Protein AF-X1C1K4-F1 (afdb_monomer_lite)

Structure (mmCIF, N/CA/C/O backbone):
data_AF-X1C1K4-F1
#
_entry.id   AF-X1C1K4-F1
#
loop_
_atom_site.group_PDB
_atom_site.id
_atom_site.type_symbol
_atom_site.label_atom_id
_atom_site.label_alt_id
_atom_site.label_comp_id
_atom_site.label_asym_id
_atom_site.label_entity_id
_atom_site.label_seq_id
_atom_site.pdbx_PDB_ins_code
_atom_site.Cartn_x
_atom_site.Cartn_y
_atom_site.Cartn_z
_atom_site.occupancy
_atom_site.B_iso_or_equiv
_atom_site.auth_seq_id
_atom_site.auth_comp_id
_atom_site.auth_asym_id
_atom_site.auth_atom_id
_atom_site.pdbx_PDB_model_num
ATOM 1 N N . MET A 1 1 ? -1.674 -7.902 10.389 1.00 58.16 1 MET A N 1
ATOM 2 C CA . MET A 1 1 ? -1.035 -6.570 10.329 1.00 58.16 1 MET A CA 1
ATOM 3 C C . MET A 1 1 ? -0.512 -6.235 11.709 1.00 58.16 1 MET A C 1
ATOM 5 O O . MET A 1 1 ? -1.036 -6.779 12.676 1.00 58.16 1 MET A O 1
ATOM 9 N N . ALA A 1 2 ? 0.533 -5.412 11.799 1.00 61.50 2 ALA A N 1
ATOM 10 C CA . ALA A 1 2 ? 1.077 -4.995 13.085 1.00 61.50 2 ALA A CA 1
ATOM 11 C C . ALA A 1 2 ? 0.031 -4.148 13.822 1.00 61.50 2 ALA A C 1
ATOM 13 O O . ALA A 1 2 ? -0.399 -3.106 13.335 1.00 61.50 2 ALA A O 1
ATOM 14 N N . THR A 1 3 ? -0.419 -4.630 14.977 1.00 62.03 3 THR A N 1
ATOM 15 C CA . THR A 1 3 ? -1.415 -3.957 15.821 1.00 62.03 3 THR A CA 1
ATOM 16 C C . THR A 1 3 ? -0.832 -2.792 16.618 1.00 62.03 3 THR A C 1
ATOM 18 O O . THR A 1 3 ? -1.616 -2.012 17.157 1.00 62.03 3 THR A O 1
ATOM 21 N N . LYS A 1 4 ? 0.501 -2.666 16.660 1.00 78.12 4 LYS A N 1
ATOM 22 C CA . LYS A 1 4 ? 1.253 -1.535 17.210 1.00 78.12 4 LYS A CA 1
ATOM 23 C C . LYS A 1 4 ? 2.251 -1.042 16.161 1.00 78.12 4 LYS A C 1
ATOM 25 O O . LYS A 1 4 ? 3.196 -1.759 15.834 1.00 78.12 4 LYS A O 1
ATOM 30 N N . SER A 1 5 ? 1.992 0.136 15.603 1.00 85.69 5 SER A N 1
ATOM 31 C CA . SER A 1 5 ? 2.931 0.841 14.727 1.00 85.69 5 SER A CA 1
ATOM 32 C C . SER A 1 5 ? 4.073 1.447 15.545 1.00 85.69 5 SER A C 1
ATOM 34 O O . SER A 1 5 ? 3.878 1.814 16.700 1.00 85.69 5 SER A O 1
ATOM 36 N N . ALA A 1 6 ? 5.256 1.555 14.939 1.00 91.88 6 ALA A N 1
ATOM 37 C CA . ALA A 1 6 ? 6.367 2.342 15.480 1.00 91.88 6 ALA A CA 1
ATOM 38 C C . ALA A 1 6 ? 6.362 3.796 14.968 1.00 91.88 6 ALA A C 1
ATOM 40 O O . ALA A 1 6 ? 7.201 4.586 15.384 1.00 91.88 6 ALA A O 1
ATOM 41 N N . ILE A 1 7 ? 5.446 4.135 14.053 1.00 91.44 7 ILE A N 1
ATOM 42 C CA . ILE A 1 7 ? 5.262 5.497 13.542 1.00 91.44 7 ILE A CA 1
ATOM 43 C C . ILE A 1 7 ? 4.497 6.295 14.598 1.00 91.44 7 ILE A C 1
ATOM 45 O O . ILE A 1 7 ? 3.380 5.922 14.960 1.00 91.44 7 ILE A O 1
ATOM 49 N N . GLU A 1 8 ? 5.084 7.397 15.048 1.00 93.56 8 GLU A N 1
ATOM 50 C CA . GLU A 1 8 ? 4.721 8.154 16.245 1.00 93.56 8 GLU A CA 1
ATOM 51 C C . GLU A 1 8 ? 3.268 8.647 16.282 1.00 93.56 8 GLU A C 1
ATOM 53 O O . GLU A 1 8 ? 2.674 8.730 17.354 1.00 93.56 8 GLU A O 1
ATOM 58 N N . TRP A 1 9 ? 2.675 8.937 15.123 1.00 92.62 9 TRP A N 1
ATOM 59 C CA . TRP A 1 9 ? 1.325 9.497 15.009 1.00 92.62 9 TRP A CA 1
ATOM 60 C C . TRP A 1 9 ? 0.251 8.460 14.636 1.00 92.62 9 TRP A C 1
ATOM 62 O O . TRP A 1 9 ? -0.921 8.811 14.502 1.00 92.62 9 TRP A O 1
ATOM 72 N N . THR A 1 10 ? 0.618 7.183 14.469 1.00 93.38 10 THR A N 1
ATOM 73 C CA . THR A 1 10 ? -0.327 6.115 14.086 1.00 93.38 10 THR A CA 1
ATOM 74 C C . THR A 1 10 ? -0.370 4.992 15.095 1.00 93.38 10 THR A C 1
ATOM 76 O O . THR A 1 10 ? 0.633 4.625 15.696 1.00 93.38 10 THR A O 1
ATOM 79 N N . GLU A 1 11 ? -1.523 4.344 15.200 1.00 93.62 11 GLU A N 1
ATOM 80 C CA . GLU A 1 11 ? -1.662 3.155 16.034 1.00 93.62 11 GLU A CA 1
ATOM 81 C C . GLU A 1 11 ? -1.312 1.872 15.272 1.00 93.62 11 GLU A C 1
ATOM 83 O O . GLU A 1 11 ? -0.828 0.905 15.864 1.00 93.62 11 GLU A O 1
ATOM 88 N N . SER A 1 12 ? -1.572 1.827 13.960 1.00 93.00 12 SER A N 1
ATOM 89 C CA . SER A 1 12 ? -1.316 0.649 13.121 1.00 93.00 12 SER A CA 1
ATOM 90 C C . SER A 1 12 ? -1.206 0.990 11.633 1.00 93.00 12 SER A C 1
ATOM 92 O O . SER A 1 12 ? -1.560 2.085 11.204 1.00 93.00 12 SER A O 1
ATOM 94 N N . THR A 1 13 ? -0.731 0.030 10.842 1.00 92.88 13 THR A N 1
ATOM 95 C CA . THR A 1 13 ? -0.698 0.111 9.376 1.00 92.88 13 THR A CA 1
ATOM 96 C C . THR A 1 13 ? -1.805 -0.753 8.776 1.00 92.88 13 THR A C 1
ATOM 98 O O . THR A 1 13 ? -1.961 -1.914 9.170 1.00 92.88 13 THR A O 1
ATOM 101 N N . TRP A 1 14 ? -2.528 -0.219 7.796 1.00 94.38 14 TRP A N 1
ATOM 102 C CA . TRP A 1 14 ? -3.600 -0.886 7.065 1.00 94.38 14 TRP A CA 1
ATOM 103 C C . TRP A 1 14 ? -3.330 -0.818 5.557 1.00 94.38 14 TRP A C 1
ATOM 105 O O . TRP A 1 14 ? -3.562 0.204 4.932 1.00 94.38 14 TRP A O 1
ATOM 115 N N . ASN A 1 15 ? -2.869 -1.929 4.970 1.00 94.00 15 ASN A N 1
ATOM 116 C CA . ASN A 1 15 ? -2.469 -1.996 3.557 1.00 94.00 15 ASN A CA 1
ATOM 117 C C . ASN A 1 15 ? -3.475 -2.829 2.738 1.00 94.00 15 ASN A C 1
ATOM 119 O O . ASN A 1 15 ? -3.252 -4.037 2.561 1.00 94.00 15 ASN A O 1
ATOM 123 N N . PRO A 1 16 ? -4.576 -2.238 2.235 1.00 96.56 16 PRO A N 1
ATOM 124 C CA . PRO A 1 16 ? -5.536 -2.942 1.389 1.00 96.56 16 PRO A CA 1
ATOM 125 C C . PRO A 1 16 ? -5.033 -3.153 -0.043 1.00 96.56 16 PRO A C 1
ATOM 127 O O . PRO A 1 16 ? -5.587 -3.972 -0.771 1.00 96.56 16 PRO A O 1
ATOM 130 N N . VAL A 1 17 ? -3.974 -2.452 -0.453 1.00 97.06 17 VAL A N 1
ATOM 131 C CA . VAL A 1 17 ? -3.386 -2.538 -1.794 1.00 97.06 17 VAL A CA 1
ATOM 132 C C . VAL A 1 17 ? -1.891 -2.831 -1.687 1.00 97.06 17 VAL A C 1
ATOM 134 O O . VAL A 1 17 ? -1.201 -2.316 -0.811 1.00 97.06 17 VAL A O 1
ATOM 137 N N . THR A 1 18 ? -1.374 -3.665 -2.588 1.00 96.56 18 THR A N 1
ATOM 138 C CA . THR A 1 18 ? 0.070 -3.831 -2.807 1.00 96.56 18 THR A CA 1
ATOM 139 C C . THR A 1 18 ? 0.436 -3.484 -4.244 1.00 96.56 18 THR A C 1
ATOM 141 O O . THR A 1 18 ? -0.369 -3.641 -5.159 1.00 96.56 18 THR A O 1
ATOM 144 N N . GLY A 1 19 ? 1.671 -3.026 -4.452 1.00 96.50 19 GLY A N 1
ATOM 145 C CA . GLY A 1 19 ? 2.172 -2.657 -5.777 1.00 96.50 19 GLY A CA 1
ATOM 146 C C . GLY A 1 19 ? 1.889 -1.206 -6.167 1.00 96.50 19 GLY A C 1
ATOM 147 O O . GLY A 1 19 ? 1.175 -0.484 -5.479 1.00 96.50 19 GLY A O 1
ATOM 148 N N . CYS A 1 20 ? 2.507 -0.766 -7.261 1.00 96.75 20 CYS A N 1
ATOM 149 C CA . CYS A 1 20 ? 2.369 0.587 -7.802 1.00 96.75 20 CYS A CA 1
ATOM 150 C C . CYS A 1 20 ? 2.745 0.598 -9.292 1.00 96.75 20 CYS A C 1
ATOM 152 O O . CYS A 1 20 ? 3.549 -0.222 -9.747 1.00 96.75 20 CYS A O 1
ATOM 154 N N . THR A 1 21 ? 2.193 1.543 -10.050 1.00 96.38 21 THR A N 1
ATOM 155 C CA . THR A 1 21 ? 2.579 1.794 -11.443 1.00 96.38 21 THR A CA 1
ATOM 156 C C . THR A 1 21 ? 3.753 2.771 -11.485 1.00 96.38 21 THR A C 1
ATOM 158 O O . THR A 1 21 ? 3.712 3.838 -10.878 1.00 96.38 21 THR A O 1
ATOM 161 N N . LYS A 1 22 ? 4.823 2.426 -12.211 1.00 94.00 22 LYS A N 1
ATOM 162 C CA . LYS A 1 22 ? 5.956 3.340 -12.420 1.00 94.00 22 LYS A CA 1
ATOM 163 C C . LYS A 1 22 ? 5.520 4.481 -13.342 1.00 94.00 22 LYS A C 1
ATOM 165 O O . LYS A 1 22 ? 5.186 4.215 -14.489 1.00 94.00 22 LYS A O 1
ATOM 170 N N . ILE A 1 23 ? 5.601 5.721 -12.861 1.00 96.38 23 ILE A N 1
ATOM 171 C CA . ILE A 1 23 ? 5.191 6.915 -13.623 1.00 96.38 23 ILE A CA 1
ATOM 172 C C . ILE A 1 23 ? 6.359 7.801 -14.073 1.00 96.38 23 ILE A C 1
ATOM 174 O O . ILE A 1 23 ? 6.205 8.584 -15.000 1.00 96.38 23 ILE A O 1
ATOM 178 N N . SER A 1 24 ? 7.533 7.704 -13.437 1.00 96.56 24 SER A N 1
ATOM 179 C CA . SER A 1 24 ? 8.669 8.583 -13.749 1.00 96.56 24 SER A CA 1
ATOM 180 C C . SER A 1 24 ? 10.029 7.973 -13.385 1.00 96.56 24 SER A C 1
ATOM 182 O O . SER A 1 24 ? 10.124 6.864 -12.837 1.00 96.56 24 SER A O 1
ATOM 184 N N . ALA A 1 25 ? 11.107 8.707 -13.685 1.00 96.06 25 ALA A N 1
ATOM 185 C CA . ALA A 1 25 ? 12.471 8.366 -13.276 1.00 96.06 25 ALA A CA 1
ATOM 186 C C . ALA A 1 25 ? 12.642 8.310 -11.744 1.00 96.06 25 ALA A C 1
ATOM 188 O O . ALA A 1 25 ? 13.450 7.522 -11.255 1.00 96.06 25 ALA A O 1
ATOM 189 N N . GLY A 1 26 ? 11.816 9.037 -10.978 1.00 95.00 26 GLY A N 1
ATOM 190 C CA . GLY A 1 26 ? 11.835 9.011 -9.509 1.00 95.00 26 GLY A CA 1
ATOM 191 C C . GLY A 1 26 ? 11.567 7.625 -8.908 1.00 95.00 26 GLY A C 1
ATOM 192 O O . GLY A 1 26 ? 11.985 7.326 -7.793 1.00 95.00 26 GLY A O 1
ATOM 193 N N . CYS A 1 27 ? 10.946 6.712 -9.661 1.00 96.12 27 CYS A N 1
ATOM 194 C CA . CYS A 1 27 ? 10.694 5.348 -9.200 1.00 96.12 27 CYS A CA 1
ATOM 195 C C . CYS A 1 27 ? 11.935 4.431 -9.225 1.00 96.12 27 CYS A C 1
ATOM 197 O O . CYS A 1 27 ? 11.818 3.266 -8.832 1.00 96.12 27 CYS A O 1
ATOM 199 N N . LEU A 1 28 ? 13.092 4.893 -9.724 1.00 94.94 28 LEU A N 1
ATOM 200 C CA . LEU A 1 28 ? 14.289 4.064 -9.930 1.00 94.94 28 LEU A CA 1
ATOM 201 C C . LEU A 1 28 ? 14.736 3.342 -8.645 1.00 94.94 28 LEU A C 1
ATOM 203 O O . LEU A 1 28 ? 15.031 2.149 -8.690 1.00 94.94 28 LEU A O 1
ATOM 207 N N . ASN A 1 29 ? 14.676 4.031 -7.501 1.00 95.56 29 ASN A N 1
ATOM 208 C CA . ASN A 1 29 ? 15.108 3.525 -6.192 1.00 95.56 29 ASN A CA 1
ATOM 209 C C . ASN A 1 29 ? 13.941 3.226 -5.230 1.00 95.56 29 ASN A C 1
ATOM 211 O O . ASN A 1 29 ? 14.098 3.278 -4.013 1.00 95.56 29 ASN A O 1
ATOM 215 N N . CYS A 1 30 ? 12.759 2.896 -5.761 1.00 96.19 30 CYS A N 1
ATOM 216 C CA . CYS A 1 30 ? 11.565 2.630 -4.956 1.00 96.19 30 CYS A CA 1
ATOM 217 C C . CYS A 1 30 ? 11.765 1.452 -3.978 1.00 96.19 30 CYS A C 1
ATOM 219 O O . CYS A 1 30 ? 11.885 0.291 -4.391 1.00 96.19 30 CYS A O 1
ATOM 221 N N . TYR A 1 31 ? 11.727 1.739 -2.671 1.00 95.81 31 TYR A N 1
ATOM 222 C CA . TYR A 1 31 ? 11.867 0.724 -1.621 1.00 95.81 31 TYR A CA 1
ATOM 223 C C . TYR A 1 31 ? 10.762 -0.344 -1.704 1.00 95.81 31 TYR A C 1
ATOM 225 O O . TYR A 1 31 ? 11.040 -1.539 -1.580 1.00 95.81 31 TYR A O 1
ATOM 233 N N . ALA A 1 32 ? 9.521 0.066 -1.992 1.00 96.19 32 ALA A N 1
ATOM 234 C CA . ALA A 1 32 ? 8.366 -0.826 -2.038 1.00 96.19 32 ALA A CA 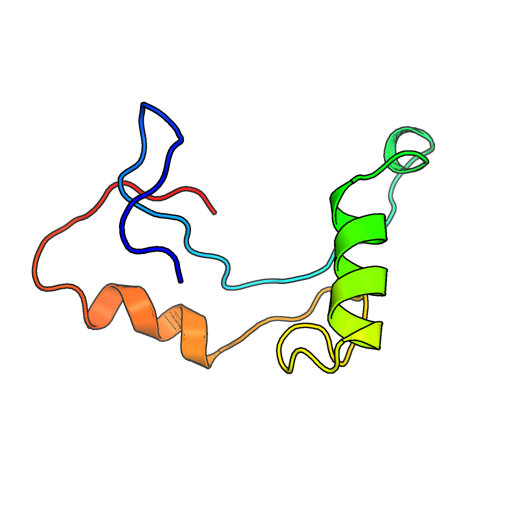1
ATOM 235 C C . ALA A 1 32 ? 8.499 -1.879 -3.150 1.00 96.19 32 ALA A C 1
ATOM 237 O O . ALA A 1 32 ? 8.137 -3.039 -2.951 1.00 96.19 32 ALA A O 1
ATOM 238 N N . LYS A 1 33 ? 9.107 -1.521 -4.291 1.00 96.94 33 LYS A N 1
ATOM 239 C CA . LYS A 1 33 ? 9.382 -2.461 -5.389 1.00 96.94 33 LYS A CA 1
ATOM 240 C C . LYS A 1 33 ? 10.391 -3.530 -4.986 1.00 96.94 33 LYS A C 1
ATOM 242 O O . LYS A 1 33 ? 10.200 -4.706 -5.296 1.00 96.94 33 LYS A O 1
ATOM 247 N N . ARG A 1 34 ? 11.460 -3.136 -4.288 1.00 97.31 34 ARG A N 1
ATOM 248 C CA . ARG A 1 34 ? 12.469 -4.073 -3.771 1.00 97.31 34 ARG A CA 1
ATOM 249 C C . ARG A 1 34 ? 11.861 -5.004 -2.722 1.00 97.31 34 ARG A C 1
ATOM 251 O O . ARG A 1 34 ? 12.078 -6.212 -2.782 1.00 97.31 34 ARG A O 1
ATOM 258 N N . MET A 1 35 ? 11.051 -4.456 -1.817 1.00 97.50 35 MET A N 1
ATOM 259 C CA . MET A 1 35 ? 10.354 -5.233 -0.793 1.00 97.50 35 MET A CA 1
ATOM 260 C C . MET A 1 35 ? 9.367 -6.234 -1.404 1.00 97.50 35 MET A C 1
ATOM 262 O O . MET A 1 35 ? 9.366 -7.398 -1.019 1.00 97.50 35 MET A O 1
ATOM 266 N N . ALA A 1 36 ? 8.579 -5.821 -2.400 1.00 97.56 36 ALA A N 1
ATOM 267 C CA . ALA A 1 36 ? 7.635 -6.708 -3.073 1.00 97.56 36 ALA A CA 1
ATOM 268 C C . ALA A 1 36 ? 8.331 -7.902 -3.739 1.00 97.56 36 ALA A C 1
ATOM 270 O O . ALA A 1 36 ? 7.861 -9.026 -3.594 1.00 97.56 36 ALA A O 1
ATOM 271 N N . LYS A 1 37 ? 9.484 -7.685 -4.393 1.00 97.62 37 LYS A N 1
ATOM 272 C CA . LYS A 1 37 ? 10.304 -8.780 -4.943 1.00 97.62 37 LYS A CA 1
ATOM 273 C C . LYS A 1 37 ? 10.746 -9.765 -3.859 1.00 97.62 37 LYS A C 1
ATOM 275 O O . LYS A 1 37 ? 10.616 -10.971 -4.042 1.00 97.62 37 LYS A O 1
ATOM 280 N N . ARG A 1 38 ? 11.235 -9.256 -2.722 1.00 98.31 38 ARG A N 1
ATOM 281 C CA . ARG A 1 38 ? 11.644 -10.088 -1.580 1.00 98.31 38 ARG A CA 1
ATOM 282 C C . ARG A 1 38 ? 10.472 -10.912 -1.043 1.00 98.31 38 ARG A C 1
ATOM 284 O O . ARG A 1 38 ? 10.601 -12.118 -0.884 1.00 98.31 38 ARG A O 1
ATOM 291 N N . LEU A 1 39 ? 9.334 -10.275 -0.780 1.00 97.75 39 LEU A N 1
ATOM 292 C CA . LEU A 1 39 ? 8.160 -10.939 -0.207 1.00 97.75 39 LEU A CA 1
ATOM 293 C C . LEU A 1 39 ? 7.536 -11.954 -1.168 1.00 97.75 39 LEU A C 1
ATOM 295 O O . LEU A 1 39 ? 7.076 -13.001 -0.722 1.00 97.75 39 LEU A O 1
ATOM 299 N N . GLN A 1 40 ? 7.570 -11.679 -2.473 1.00 98.06 40 GLN A N 1
ATOM 300 C CA . GLN A 1 40 ? 7.173 -12.643 -3.495 1.00 98.06 40 GLN A CA 1
ATOM 301 C C . GLN A 1 40 ? 8.082 -13.879 -3.476 1.00 98.06 40 GLN A C 1
ATOM 303 O O . GLN A 1 40 ? 7.573 -14.995 -3.446 1.00 98.06 40 GLN A O 1
ATOM 308 N N . ALA A 1 41 ? 9.406 -13.694 -3.422 1.00 98.00 41 ALA A N 1
ATOM 309 C CA . ALA A 1 41 ? 10.365 -14.800 -3.327 1.00 98.00 41 ALA A CA 1
ATOM 310 C C . ALA A 1 41 ? 10.215 -15.613 -2.027 1.00 98.00 41 ALA A C 1
ATOM 312 O O . ALA A 1 41 ? 10.451 -16.814 -2.020 1.00 98.00 41 ALA A O 1
ATOM 313 N N . MET A 1 42 ? 9.768 -14.976 -0.940 1.00 98.06 42 MET A N 1
ATOM 314 C CA . MET A 1 42 ? 9.430 -15.639 0.326 1.00 98.06 42 MET A CA 1
ATOM 315 C C . MET A 1 42 ? 8.063 -16.350 0.309 1.00 98.06 42 MET A C 1
ATOM 317 O O . MET A 1 42 ? 7.649 -16.887 1.333 1.00 98.06 42 MET A O 1
ATOM 321 N N . GLY A 1 43 ? 7.321 -16.319 -0.804 1.00 97.12 43 GLY A N 1
ATOM 322 C CA . GLY A 1 43 ? 6.011 -16.966 -0.915 1.00 97.12 43 GLY A CA 1
ATOM 323 C C . GLY A 1 43 ? 4.875 -16.240 -0.185 1.00 97.12 43 GLY A C 1
ATOM 324 O O . GLY A 1 43 ? 3.828 -16.832 0.073 1.00 97.12 43 GLY A O 1
ATOM 325 N N . GLN A 1 44 ? 5.034 -14.955 0.156 1.00 96.94 44 GLN A N 1
ATOM 326 C CA . GLN A 1 44 ? 3.984 -14.208 0.846 1.00 96.94 44 GLN A CA 1
ATOM 327 C C . GLN A 1 44 ? 2.755 -14.034 -0.062 1.00 96.94 44 GLN A C 1
ATOM 329 O O . GLN A 1 44 ? 2.822 -13.388 -1.110 1.00 96.94 44 GLN A O 1
ATOM 334 N N . ARG A 1 45 ? 1.593 -14.531 0.385 1.00 95.38 45 ARG A N 1
ATOM 335 C CA . ARG A 1 45 ? 0.350 -14.607 -0.409 1.00 95.38 45 ARG A CA 1
ATOM 336 C C . ARG A 1 45 ? -0.076 -13.258 -0.999 1.00 95.38 45 ARG A C 1
ATOM 338 O O . ARG A 1 45 ? -0.444 -13.191 -2.170 1.00 95.38 45 ARG A O 1
ATOM 345 N N . ARG A 1 46 ? 0.032 -12.171 -0.222 1.00 94.38 46 ARG A N 1
ATOM 346 C CA . ARG A 1 46 ? -0.317 -10.797 -0.656 1.00 94.38 46 ARG A CA 1
ATOM 347 C C . ARG A 1 46 ? 0.615 -10.221 -1.736 1.00 94.38 46 ARG A C 1
ATOM 349 O O . ARG A 1 46 ? 0.292 -9.210 -2.351 1.00 94.38 46 ARG A O 1
ATOM 356 N N . TYR A 1 47 ? 1.752 -10.867 -1.987 1.00 97.06 47 TYR A N 1
ATOM 357 C CA . TYR A 1 47 ? 2.747 -10.462 -2.982 1.00 97.06 47 TYR A CA 1
ATOM 358 C C . TYR A 1 47 ? 2.902 -11.490 -4.109 1.00 97.06 47 TYR A C 1
ATOM 360 O O . TYR A 1 47 ? 3.847 -11.400 -4.887 1.00 97.06 47 TYR A O 1
ATOM 368 N N . ARG A 1 48 ? 1.955 -12.431 -4.264 1.00 96.81 48 ARG A N 1
ATOM 369 C CA . ARG A 1 48 ? 1.960 -13.413 -5.368 1.00 96.8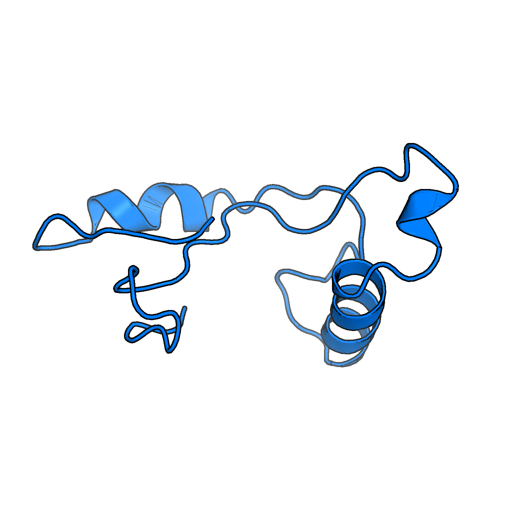1 48 ARG A CA 1
ATOM 370 C C . ARG A 1 48 ? 2.054 -12.764 -6.757 1.00 96.81 48 ARG A C 1
ATOM 372 O O . ARG A 1 48 ? 2.712 -13.299 -7.641 1.00 96.81 48 ARG A O 1
ATOM 379 N N . ASN A 1 49 ? 1.472 -11.571 -6.910 1.00 97.12 49 ASN A N 1
ATOM 380 C CA . ASN A 1 49 ? 1.492 -10.768 -8.139 1.00 97.12 49 ASN A CA 1
ATOM 381 C C . ASN A 1 49 ? 2.712 -9.822 -8.236 1.00 97.12 49 ASN A C 1
ATOM 383 O O . ASN A 1 49 ? 2.747 -8.927 -9.083 1.00 97.12 49 ASN A O 1
ATOM 387 N N . GLY A 1 50 ? 3.701 -9.966 -7.350 1.00 96.69 50 GLY A N 1
ATOM 388 C CA . GLY A 1 50 ? 4.878 -9.105 -7.293 1.00 96.69 50 GLY A CA 1
ATOM 389 C C . GLY A 1 50 ? 4.525 -7.651 -6.981 1.00 96.69 50 GLY A C 1
ATOM 390 O O . GLY A 1 50 ? 3.831 -7.365 -6.008 1.00 96.69 50 GLY A O 1
ATOM 391 N N . PHE A 1 51 ? 5.026 -6.718 -7.799 1.00 97.06 51 PHE A N 1
ATOM 392 C CA . PHE A 1 51 ? 4.789 -5.274 -7.639 1.00 97.06 51 PHE A CA 1
ATOM 393 C C . PHE A 1 51 ? 3.616 -4.736 -8.479 1.00 97.06 51 PHE A C 1
ATOM 395 O O . PHE A 1 51 ? 3.418 -3.523 -8.550 1.00 97.06 51 PHE A O 1
ATOM 402 N N . LYS A 1 52 ? 2.838 -5.615 -9.126 1.00 97.69 52 LYS A N 1
ATOM 403 C CA . LYS A 1 52 ? 1.618 -5.223 -9.842 1.00 97.69 52 LYS A CA 1
ATOM 404 C C . LYS A 1 52 ? 0.578 -4.724 -8.839 1.00 97.69 52 LYS A C 1
ATOM 406 O O . LYS A 1 52 ? 0.341 -5.403 -7.839 1.00 97.69 52 LYS A O 1
ATOM 411 N N . VAL A 1 53 ? -0.061 -3.588 -9.135 1.00 97.44 53 VAL A N 1
ATOM 412 C CA . VAL A 1 53 ? -1.166 -3.051 -8.324 1.00 97.44 53 VAL A CA 1
ATOM 413 C C . VAL A 1 53 ? -2.215 -4.143 -8.123 1.00 97.44 53 VAL A C 1
ATOM 415 O O . VAL A 1 53 ? -2.765 -4.675 -9.087 1.00 97.44 53 VAL A O 1
ATOM 418 N N . THR A 1 54 ? -2.429 -4.516 -6.867 1.00 97.50 54 THR A N 1
ATOM 419 C CA . THR A 1 54 ? -3.296 -5.617 -6.458 1.00 97.50 54 THR A CA 1
ATOM 420 C C . THR A 1 54 ? -4.086 -5.188 -5.232 1.00 97.50 54 THR A C 1
ATOM 422 O O . THR A 1 54 ? -3.500 -4.860 -4.201 1.00 97.50 54 THR A O 1
ATOM 425 N N . LEU A 1 55 ? -5.411 -5.217 -5.348 1.00 97.44 55 LEU A N 1
ATOM 426 C CA . LEU A 1 55 ? -6.326 -5.054 -4.224 1.00 97.44 55 LEU A CA 1
ATOM 427 C C . LEU A 1 55 ? -6.425 -6.367 -3.435 1.00 97.44 55 LEU A C 1
ATOM 429 O O . LEU A 1 55 ? -6.463 -7.445 -4.032 1.00 97.44 55 LEU A O 1
ATOM 433 N N . HIS A 1 56 ? -6.512 -6.263 -2.111 1.00 96.06 56 HIS A N 1
ATOM 434 C CA . HIS A 1 56 ? -6.782 -7.362 -1.180 1.00 96.06 56 HIS A CA 1
ATOM 435 C C . HIS A 1 56 ? -8.171 -7.148 -0.568 1.00 96.06 56 HIS A C 1
ATOM 437 O O . HIS A 1 56 ? -8.282 -6.451 0.444 1.00 96.06 56 HIS A O 1
ATOM 443 N N . PRO A 1 57 ? -9.248 -7.689 -1.172 1.00 95.19 57 PRO A N 1
ATOM 444 C CA . PRO A 1 57 ? -10.614 -7.445 -0.714 1.00 95.19 57 PRO A CA 1
ATOM 445 C C . PRO A 1 57 ? -10.836 -7.824 0.750 1.00 95.19 57 PRO A C 1
ATOM 447 O O . PRO A 1 57 ? -11.570 -7.146 1.457 1.00 95.19 57 PRO A O 1
ATOM 450 N N . GLU A 1 58 ? -10.155 -8.858 1.247 1.00 93.88 58 GLU A N 1
ATOM 451 C CA . GLU A 1 58 ? -10.254 -9.259 2.648 1.00 93.88 58 GLU A CA 1
ATOM 452 C C . GLU A 1 58 ? -9.741 -8.183 3.613 1.00 93.88 58 GLU A C 1
ATOM 454 O O . GLU A 1 58 ? -10.230 -8.085 4.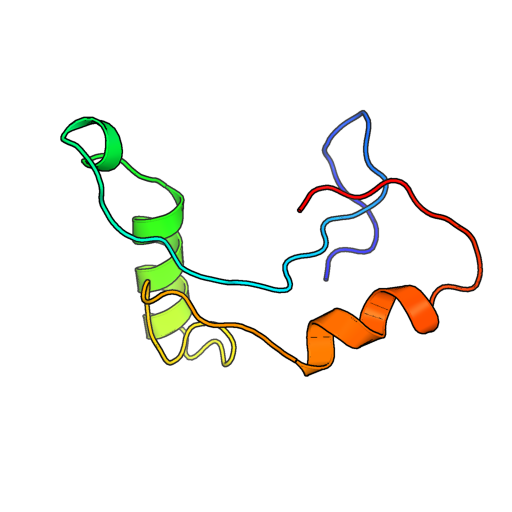737 1.00 93.88 58 GLU A O 1
ATOM 459 N N . ALA A 1 59 ? -8.778 -7.367 3.174 1.00 94.00 59 ALA A N 1
ATOM 460 C CA . ALA A 1 59 ? -8.204 -6.302 3.982 1.00 94.00 59 ALA A CA 1
ATOM 461 C C . ALA A 1 59 ? -9.144 -5.094 4.086 1.00 94.00 59 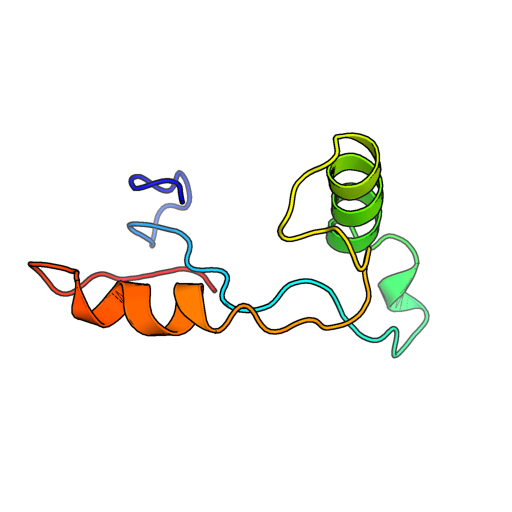ALA A C 1
ATOM 463 O O . ALA A 1 59 ? -9.121 -4.396 5.098 1.00 94.00 59 ALA A O 1
ATOM 464 N N . LEU A 1 60 ? -10.015 -4.876 3.091 1.00 95.19 60 LEU A N 1
ATOM 465 C CA . LEU A 1 60 ? -11.035 -3.822 3.138 1.00 95.19 60 LEU A CA 1
ATOM 466 C C . LEU A 1 60 ? -12.026 -4.017 4.285 1.00 95.19 60 LEU A C 1
ATOM 468 O O . LEU A 1 60 ? -12.572 -3.044 4.796 1.00 95.19 60 LEU A O 1
ATOM 472 N N . TYR A 1 61 ? -12.232 -5.264 4.714 1.00 94.56 61 TYR A N 1
ATOM 473 C CA . TYR A 1 61 ? -13.152 -5.580 5.800 1.00 94.56 61 TYR A CA 1
ATOM 474 C C . TYR A 1 61 ? -12.521 -5.489 7.196 1.00 94.56 61 TYR A C 1
ATOM 476 O O . TYR A 1 61 ? -13.227 -5.622 8.195 1.00 94.56 61 TYR A O 1
ATOM 484 N N . GLU A 1 62 ? -11.205 -5.270 7.295 1.00 93.25 62 GLU A N 1
ATOM 485 C CA . GLU A 1 62 ? -10.508 -5.194 8.583 1.00 93.25 62 GLU A CA 1
ATOM 486 C C . GLU A 1 62 ? -11.026 -4.062 9.490 1.00 93.25 62 GLU A C 1
ATOM 488 O O . GLU A 1 62 ? -11.270 -4.355 10.665 1.00 93.25 62 GLU A O 1
ATOM 493 N N . PRO A 1 63 ? -11.280 -2.829 8.995 1.00 93.75 63 PRO A N 1
ATOM 494 C CA . PRO A 1 63 ? -11.798 -1.739 9.823 1.00 93.75 63 PRO A CA 1
ATOM 495 C C . PRO A 1 63 ? -13.133 -2.043 10.511 1.00 93.75 63 PRO A C 1
ATOM 497 O O . PRO A 1 63 ? -13.323 -1.676 11.668 1.00 93.75 63 PRO A O 1
ATOM 500 N N . TYR A 1 64 ? -14.029 -2.793 9.860 1.00 94.38 64 TYR A N 1
ATOM 501 C CA . TYR A 1 64 ? -15.327 -3.168 10.440 1.00 94.38 64 TYR A CA 1
ATOM 502 C C . TYR A 1 64 ? -15.213 -4.107 11.645 1.00 94.38 64 TYR A C 1
ATOM 504 O O . TYR A 1 64 ? -16.169 -4.271 12.397 1.00 94.38 64 TYR A O 1
ATOM 512 N N . ARG A 1 65 ? -14.056 -4.751 11.838 1.00 92.88 65 ARG A N 1
ATOM 513 C CA . ARG A 1 65 ? -13.808 -5.655 12.968 1.00 92.88 65 ARG A CA 1
ATOM 514 C C . ARG A 1 65 ? -13.167 -4.947 14.163 1.00 92.88 65 ARG A C 1
ATOM 516 O O . ARG A 1 65 ? -12.936 -5.584 15.192 1.00 92.88 65 ARG A O 1
ATOM 523 N N . TRP A 1 66 ? -12.823 -3.663 14.049 1.00 92.69 66 TRP A N 1
ATOM 524 C CA . TRP A 1 66 ? -12.186 -2.924 15.136 1.00 92.69 66 TRP A CA 1
ATOM 525 C C . TRP A 1 66 ? -13.211 -2.530 16.202 1.00 92.69 66 TRP A C 1
ATOM 527 O O . TRP A 1 66 ? -14.238 -1.931 15.913 1.00 92.69 66 TRP A O 1
ATOM 537 N N . LYS A 1 67 ? -12.907 -2.836 17.470 1.00 92.81 67 LYS A N 1
ATOM 538 C CA . LYS A 1 67 ? -13.776 -2.487 18.612 1.00 92.81 67 LYS A CA 1
ATOM 539 C C . LYS A 1 67 ? -13.776 -0.992 18.946 1.00 92.81 67 LYS A C 1
ATOM 541 O O . LYS A 1 67 ? -14.678 -0.523 19.628 1.00 92.81 67 LYS A O 1
ATOM 546 N N . LYS A 1 68 ? -12.726 -0.271 18.549 1.00 92.19 68 LYS A N 1
ATOM 547 C CA . LYS A 1 68 ? -12.536 1.163 18.788 1.00 92.19 68 LYS A CA 1
ATOM 548 C C . LYS A 1 68 ? -12.012 1.812 17.503 1.00 92.19 68 LYS A C 1
ATOM 550 O O . LYS A 1 68 ? -11.277 1.131 16.782 1.00 92.19 68 LYS A O 1
ATOM 555 N N . PRO A 1 69 ? -12.352 3.083 17.225 1.00 92.00 69 PRO A N 1
ATOM 556 C CA . PRO A 1 69 ? -11.722 3.854 16.156 1.00 92.00 69 PRO A CA 1
ATOM 557 C C . PRO A 1 69 ? -10.201 3.884 16.323 1.00 92.00 69 PRO A C 1
ATOM 559 O O . PRO A 1 69 ? -9.719 3.835 17.456 1.00 92.00 69 PRO A O 1
ATOM 562 N N . ARG A 1 70 ? -9.464 3.939 15.207 1.00 92.75 70 ARG A N 1
ATOM 563 C CA . ARG A 1 70 ? -7.996 3.956 15.210 1.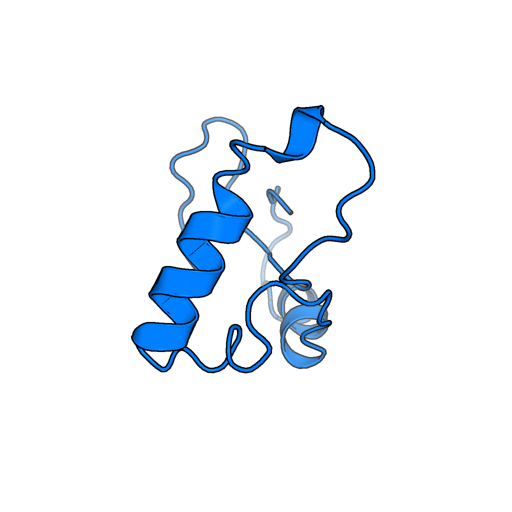00 92.75 70 ARG A CA 1
ATOM 564 C C . ARG A 1 70 ? -7.442 4.876 14.128 1.00 92.75 70 ARG A C 1
ATOM 566 O O . ARG A 1 70 ? -7.967 4.874 13.015 1.00 92.75 70 ARG A O 1
ATOM 573 N N . THR A 1 71 ? -6.346 5.572 14.412 1.00 94.69 71 THR A N 1
ATOM 574 C CA . THR A 1 71 ? -5.567 6.307 13.401 1.00 94.69 71 THR A CA 1
ATOM 575 C C . THR A 1 71 ? -4.586 5.357 12.718 1.00 94.69 71 THR A C 1
ATOM 577 O O . THR A 1 71 ? -3.769 4.712 13.386 1.00 94.69 71 THR A O 1
ATOM 580 N N . VAL A 1 72 ? -4.651 5.250 11.386 1.00 94.62 72 VAL A N 1
ATOM 581 C CA . VAL A 1 72 ? -3.870 4.266 10.617 1.00 94.62 72 VAL A CA 1
ATOM 582 C C . VAL A 1 72 ? -3.048 4.891 9.494 1.00 94.62 72 VAL A C 1
ATOM 584 O O . VAL A 1 72 ? -3.481 5.847 8.856 1.00 94.62 72 VAL A O 1
ATOM 587 N N . PHE A 1 73 ? -1.874 4.312 9.237 1.00 94.12 73 PHE A N 1
ATOM 588 C CA . PHE A 1 73 ? -1.100 4.547 8.015 1.00 94.12 73 PHE A CA 1
ATOM 589 C C . PHE A 1 73 ? -1.575 3.597 6.911 1.00 94.12 73 PHE A C 1
ATOM 591 O O . PHE A 1 73 ? -1.762 2.412 7.198 1.00 94.12 73 PHE A O 1
ATOM 598 N N . VAL A 1 74 ? -1.724 4.087 5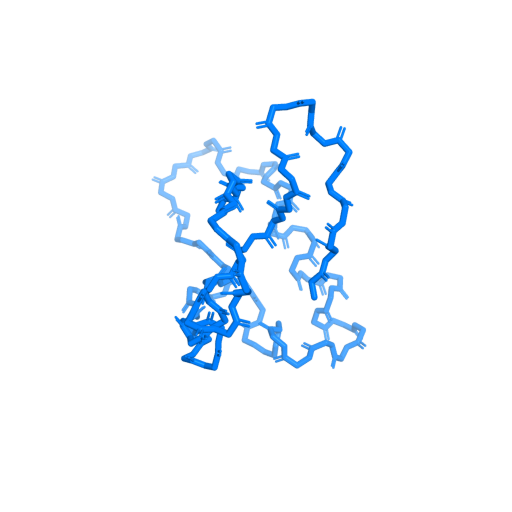.679 1.00 92.44 74 VAL A N 1
ATOM 599 C CA . VAL A 1 74 ? -2.192 3.315 4.511 1.00 92.44 74 VAL A CA 1
ATOM 600 C C . VAL A 1 74 ? -1.107 3.209 3.451 1.00 92.44 74 VAL A C 1
ATOM 602 O O . VAL A 1 74 ? -0.433 4.234 3.210 1.00 92.44 74 VAL A O 1
#

Secondary structure (DSSP, 8-state):
--SS-SSTT-SEE--SEE-----SGGGGG-HHHHHHHHHHHTT-GGGTTTTS-EE-HHHHTSGGG-SS---EE-

Radius of gyration: 13.93 Å; chains: 1; bounding box: 30×26×32 Å

InterPro domains:
  IPR011101 Protein of unknown function DUF5131 [PF07505] (4-74)

pLDDT: mean 93.6, std 7.39, range [58.16, 98.31]

Organism: NCBI:txid412755

Foldseek 3Di:
DPQDDPPPPFREAQDQKAADDDDDPVCVPPPSLVVLVVCCVVVPPRSVVRRPIDGNVVSVCVCVPDPDDTGYHD

Sequence (74 aa):
MATKSAIEWTESTWNPVTGCTKISAGCLNCYAKRMAKRLQAMGQRRYRNGFKVTLHPEALYEPYRWKKPRTVFV